Protein AF-A0A937UCV2-F1 (afdb_monomer_lite)

Sequence (116 aa):
MPAWNQKLQKYVRDGKLVVLGIAQEQHPQRNRLFTQWHRIDWPVLHDPINLMQVTGVPVEVAIDEEGIVRSTRVKAETLERDFINKTFSLYYVCEDAGGTCMFLRQDIPVTVTVDK

Foldseek 3Di:
DLVVQVLCVVCVVVVLDADEAEDQAQDVVVVVVVCVVSVPPHHYHYDNPPPVVDPDDDWDFDAAPVRDTPDRDDDSVCCCVRPSQWHWDWDWDAPDPPGDIDTDTDGDRDHDDDDD

Radius of gyration: 18.27 Å; chains: 1; bounding box: 54×31×44 Å

Secondary structure (DSSP, 8-state):
-HHHHHHHHHHHHTTS----EEEE-S-HHHHHHHHHHTT--S-EEEESS-TT--SSS----EE-TTS-EEESS--TTTHIIIIIT-EEEEEEEESSTTSPEEEEEEEE--------

Structure (mmCIF, N/CA/C/O backbone):
data_AF-A0A937UCV2-F1
#
_entry.id   AF-A0A937UCV2-F1
#
loop_
_atom_site.group_PDB
_atom_site.id
_atom_site.type_symbol
_atom_site.label_atom_id
_atom_site.label_alt_id
_atom_site.label_comp_id
_atom_site.label_asym_id
_atom_site.label_entity_id
_atom_site.label_seq_id
_atom_site.pdbx_PDB_ins_code
_atom_site.Cartn_x
_atom_site.Cartn_y
_atom_site.Cartn_z
_atom_site.occupancy
_atom_site.B_iso_or_equiv
_atom_site.auth_seq_id
_atom_site.auth_comp_id
_atom_site.auth_asym_id
_atom_site.auth_atom_id
_atom_site.pdbx_PDB_model_num
ATOM 1 N N . MET A 1 1 ? 7.621 -0.248 -5.689 1.00 71.81 1 MET A N 1
ATOM 2 C CA . MET A 1 1 ? 7.769 0.218 -4.290 1.00 71.81 1 MET A CA 1
ATOM 3 C C . MET A 1 1 ? 8.640 -0.736 -3.467 1.00 71.81 1 MET A C 1
ATOM 5 O O . MET A 1 1 ? 8.122 -1.455 -2.619 1.00 71.81 1 MET A O 1
ATOM 9 N N . PRO A 1 2 ? 9.964 -0.775 -3.689 1.00 75.88 2 PRO A N 1
ATOM 10 C CA . PRO A 1 2 ? 10.835 -1.747 -3.019 1.00 75.88 2 PRO A CA 1
ATOM 11 C C . PRO A 1 2 ? 10.888 -1.552 -1.498 1.00 75.88 2 PRO A C 1
ATOM 13 O O . PRO A 1 2 ? 10.874 -2.524 -0.749 1.00 75.88 2 PRO A O 1
ATOM 16 N N . ALA A 1 3 ? 10.864 -0.291 -1.050 1.00 84.31 3 ALA A N 1
ATOM 17 C CA . ALA A 1 3 ? 10.862 0.069 0.367 1.00 84.31 3 ALA A CA 1
ATOM 18 C C . ALA A 1 3 ? 9.636 -0.478 1.119 1.00 84.31 3 ALA A C 1
ATOM 20 O O . ALA A 1 3 ? 9.754 -0.900 2.266 1.00 84.31 3 ALA A O 1
ATOM 21 N N . TRP A 1 4 ? 8.470 -0.513 0.466 1.00 88.75 4 TRP A N 1
ATOM 22 C CA . TRP A 1 4 ? 7.264 -1.106 1.039 1.00 88.75 4 TRP A CA 1
ATOM 23 C C . TRP A 1 4 ? 7.282 -2.634 0.974 1.00 88.75 4 TRP A C 1
ATOM 25 O O . TRP A 1 4 ? 6.799 -3.261 1.911 1.00 88.75 4 TRP A O 1
ATOM 35 N N . ASN A 1 5 ? 7.895 -3.236 -0.060 1.00 89.00 5 ASN A N 1
ATOM 36 C CA . ASN A 1 5 ? 7.965 -4.697 -0.204 1.00 89.00 5 ASN A CA 1
ATOM 37 C C . ASN A 1 5 ? 8.477 -5.381 1.067 1.00 89.00 5 ASN A C 1
ATOM 39 O O . ASN A 1 5 ? 7.801 -6.211 1.666 1.00 89.00 5 ASN A O 1
ATOM 43 N N . GLN A 1 6 ? 9.633 -4.930 1.543 1.00 88.12 6 GLN A N 1
ATOM 44 C CA . GLN A 1 6 ? 10.267 -5.498 2.730 1.00 88.12 6 GLN A CA 1
ATOM 45 C C . GLN A 1 6 ? 9.476 -5.217 4.015 1.00 88.12 6 GLN A C 1
ATOM 47 O O . GLN A 1 6 ? 9.339 -6.099 4.860 1.00 88.12 6 GLN A O 1
ATOM 52 N N . LYS A 1 7 ? 8.937 -4.000 4.169 1.00 89.81 7 LYS A N 1
ATOM 53 C CA . LYS A 1 7 ? 8.239 -3.586 5.397 1.00 89.81 7 LYS A CA 1
ATOM 54 C C . LYS A 1 7 ? 6.880 -4.275 5.567 1.00 89.81 7 LYS A C 1
ATOM 56 O O . LYS A 1 7 ? 6.485 -4.558 6.695 1.00 89.81 7 LYS A O 1
ATOM 61 N N . LEU A 1 8 ? 6.173 -4.552 4.469 1.00 91.56 8 LEU A N 1
ATOM 62 C CA . LEU A 1 8 ? 4.820 -5.118 4.516 1.00 91.56 8 LEU A CA 1
ATOM 63 C C . LEU A 1 8 ? 4.788 -6.647 4.489 1.00 91.56 8 LEU A C 1
ATOM 65 O O . LEU A 1 8 ? 3.771 -7.230 4.857 1.00 91.56 8 LEU A O 1
ATOM 69 N N . GLN A 1 9 ? 5.888 -7.300 4.100 1.00 89.56 9 GLN A N 1
ATOM 70 C CA . GLN A 1 9 ? 5.928 -8.746 3.877 1.00 89.56 9 GLN A CA 1
ATOM 71 C C . GLN A 1 9 ? 5.440 -9.562 5.084 1.00 89.56 9 GLN A C 1
ATOM 73 O O . GLN A 1 9 ? 4.793 -10.590 4.899 1.00 89.56 9 GLN A O 1
ATOM 78 N N . 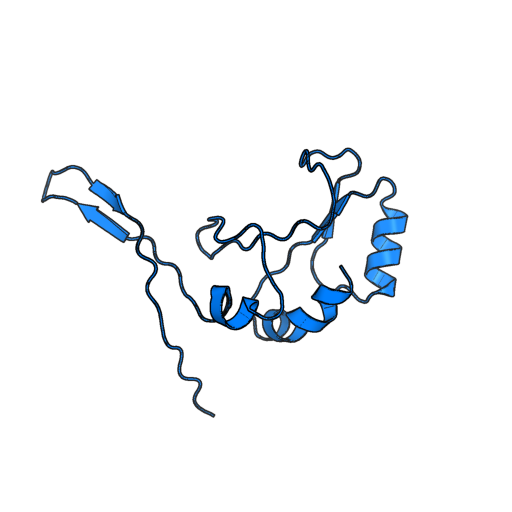LYS A 1 10 ? 5.710 -9.107 6.318 1.00 92.00 10 LYS A N 1
ATOM 79 C CA . LYS A 1 10 ? 5.198 -9.774 7.527 1.00 92.00 10 LYS A CA 1
ATOM 80 C C . LYS A 1 10 ? 3.665 -9.750 7.588 1.00 92.00 10 LYS A C 1
ATOM 82 O O . LYS A 1 10 ? 3.060 -10.805 7.685 1.00 92.00 10 LYS A O 1
ATOM 87 N N . TYR A 1 11 ? 3.033 -8.589 7.406 1.00 93.19 11 TYR A N 1
ATOM 88 C CA . TYR A 1 11 ? 1.576 -8.458 7.525 1.00 93.19 11 TYR A CA 1
ATOM 89 C C . TYR A 1 11 ? 0.827 -9.155 6.390 1.00 93.19 11 TYR A C 1
ATOM 91 O O . TYR A 1 11 ? -0.256 -9.684 6.616 1.00 93.19 11 TYR A O 1
ATOM 99 N N . VAL A 1 12 ? 1.409 -9.172 5.186 1.00 91.94 12 VAL A N 1
ATOM 100 C CA . VAL A 1 12 ? 0.839 -9.897 4.042 1.00 91.94 12 VAL A CA 1
ATOM 101 C C . VAL A 1 12 ? 0.875 -11.404 4.289 1.00 91.94 12 VAL A C 1
ATOM 103 O O . VAL A 1 12 ? -0.133 -12.075 4.090 1.00 91.94 12 VAL A O 1
ATOM 106 N N . ARG A 1 13 ? 2.003 -11.944 4.776 1.00 91.06 13 ARG A N 1
ATOM 107 C CA . ARG A 1 13 ? 2.110 -13.373 5.122 1.00 91.06 13 ARG A CA 1
ATOM 108 C C . ARG A 1 13 ? 1.192 -13.772 6.274 1.00 91.06 13 ARG A C 1
ATOM 110 O O . ARG A 1 13 ? 0.613 -14.849 6.222 1.00 91.06 13 ARG A O 1
ATOM 117 N N . ASP A 1 14 ? 1.033 -12.898 7.264 1.00 93.12 14 ASP A N 1
ATOM 118 C CA . ASP A 1 14 ? 0.157 -13.124 8.419 1.00 93.12 14 ASP A CA 1
ATOM 119 C C . ASP A 1 14 ? -1.339 -12.935 8.084 1.00 93.12 14 ASP A C 1
ATOM 121 O O . ASP A 1 14 ? -2.183 -13.046 8.969 1.00 93.12 14 ASP A O 1
ATOM 125 N N . GLY A 1 15 ? -1.685 -12.595 6.834 1.00 91.44 15 GLY A N 1
ATOM 126 C CA . GLY A 1 15 ? -3.068 -12.362 6.403 1.00 91.44 15 GLY A CA 1
ATOM 127 C C . GLY A 1 15 ? -3.710 -11.085 6.961 1.00 91.44 15 GLY A C 1
ATOM 128 O O . GLY A 1 15 ? -4.913 -10.897 6.823 1.00 91.44 15 GLY A O 1
ATOM 129 N N . LYS A 1 16 ? -2.924 -10.194 7.579 1.00 92.12 16 LYS A N 1
ATOM 130 C CA . LYS A 1 16 ? -3.392 -8.933 8.186 1.00 92.12 16 LYS A CA 1
ATOM 131 C C . LYS A 1 16 ? -3.508 -7.779 7.195 1.00 92.12 16 LYS A C 1
ATOM 133 O O . LYS A 1 16 ? -4.096 -6.753 7.518 1.00 92.12 16 LYS A O 1
ATOM 138 N N . LEU A 1 17 ? -2.880 -7.897 6.027 1.00 93.31 17 LEU A N 1
ATOM 139 C CA . LEU A 1 17 ? -2.848 -6.837 5.027 1.00 93.31 17 LEU A CA 1
ATOM 140 C C . LEU A 1 17 ? -2.909 -7.421 3.620 1.00 93.31 17 LEU A C 1
ATOM 142 O O . LEU A 1 17 ? -2.114 -8.289 3.267 1.00 93.31 17 LEU A O 1
ATOM 146 N N . VAL A 1 18 ? -3.787 -6.863 2.792 1.00 94.19 18 VAL A N 1
ATOM 147 C CA . VAL A 1 18 ? -3.749 -7.046 1.341 1.00 94.19 18 VAL A CA 1
ATOM 148 C C . VAL A 1 18 ? -3.081 -5.822 0.728 1.00 94.19 18 VAL A C 1
ATOM 150 O O . VAL A 1 18 ? -3.407 -4.688 1.071 1.00 94.19 18 VAL A O 1
ATOM 153 N N . VAL A 1 19 ? -2.128 -6.047 -0.176 1.00 94.50 19 VAL A N 1
ATOM 154 C CA . VAL A 1 19 ? -1.426 -4.973 -0.885 1.00 94.50 19 VAL A CA 1
ATOM 155 C C . VAL A 1 19 ? -1.741 -5.078 -2.368 1.00 94.50 19 VAL A C 1
ATOM 157 O O . VAL A 1 19 ? -1.602 -6.143 -2.963 1.00 94.50 19 VAL A O 1
ATOM 160 N N . LEU A 1 20 ? -2.144 -3.960 -2.965 1.00 94.44 20 LEU A N 1
ATOM 161 C CA . LEU A 1 20 ? -2.354 -3.819 -4.399 1.00 94.44 20 LEU A CA 1
ATOM 162 C C . LEU A 1 20 ? -1.451 -2.699 -4.909 1.00 94.44 20 LEU A C 1
ATOM 164 O O . LEU A 1 20 ? -1.549 -1.558 -4.462 1.00 94.44 20 LEU A O 1
ATOM 168 N N . GLY A 1 21 ? -0.555 -3.022 -5.835 1.00 93.44 21 GLY A N 1
ATOM 169 C CA . GLY A 1 21 ? 0.233 -2.013 -6.534 1.00 93.44 21 GLY A CA 1
ATOM 170 C C . GLY A 1 21 ? -0.516 -1.481 -7.752 1.00 93.44 21 GLY A C 1
ATOM 171 O O . GLY A 1 21 ? -1.118 -2.257 -8.485 1.00 93.44 21 GLY A O 1
ATOM 172 N N . ILE A 1 22 ? -0.414 -0.180 -8.019 1.00 94.19 22 ILE A N 1
ATOM 173 C CA . ILE A 1 22 ? -0.744 0.401 -9.326 1.00 94.19 22 ILE A CA 1
ATOM 174 C C . ILE A 1 22 ? 0.530 1.054 -9.854 1.00 94.19 22 ILE A C 1
ATOM 176 O O . ILE A 1 22 ? 1.079 1.963 -9.231 1.00 94.19 22 ILE A O 1
ATOM 180 N N . ALA A 1 23 ? 1.044 0.547 -10.967 1.00 94.00 23 ALA A N 1
ATOM 181 C CA . ALA A 1 23 ? 2.264 1.034 -11.586 1.00 94.00 23 ALA A CA 1
ATOM 182 C C . ALA A 1 23 ? 1.927 2.023 -12.705 1.00 94.00 23 ALA A C 1
ATOM 184 O O . ALA A 1 23 ? 1.361 1.623 -13.720 1.00 94.00 23 ALA A O 1
ATOM 185 N N . GLN A 1 24 ? 2.322 3.285 -12.514 1.00 93.75 24 GLN A N 1
ATOM 186 C CA . GLN A 1 24 ? 2.332 4.319 -13.554 1.00 93.75 24 GLN A CA 1
ATOM 187 C C . GLN A 1 24 ? 3.523 4.074 -14.485 1.00 93.75 24 GLN A C 1
ATOM 189 O O . GLN A 1 24 ? 4.616 4.601 -14.284 1.00 93.75 24 GLN A O 1
ATOM 194 N N . GLU A 1 25 ? 3.336 3.179 -15.447 1.00 92.31 25 GLU A N 1
ATOM 195 C CA . GLU A 1 25 ? 4.391 2.654 -16.306 1.00 92.31 25 GLU A CA 1
ATOM 196 C C . GLU A 1 25 ? 3.840 2.471 -17.719 1.00 92.31 25 GLU A C 1
ATOM 198 O O . GLU A 1 25 ? 2.781 1.890 -17.882 1.00 92.31 25 GLU A O 1
ATOM 203 N N . GLN A 1 26 ? 4.551 2.949 -18.741 1.00 93.62 26 GLN A N 1
ATOM 204 C CA . GLN A 1 26 ? 4.108 2.858 -20.136 1.00 93.62 26 GLN A CA 1
ATOM 205 C C . GLN A 1 26 ? 4.313 1.454 -20.725 1.00 93.62 26 GLN A C 1
ATOM 207 O O . GLN A 1 26 ? 3.572 1.035 -21.615 1.00 93.62 26 GLN A O 1
ATOM 212 N N . HIS A 1 27 ? 5.334 0.729 -20.260 1.00 95.00 27 HIS A N 1
ATOM 213 C CA . HIS A 1 27 ? 5.740 -0.555 -20.823 1.00 95.00 27 HIS A CA 1
ATOM 214 C C . HIS A 1 27 ? 5.467 -1.717 -19.853 1.00 95.00 27 HIS A C 1
ATOM 216 O O . HIS A 1 27 ? 6.183 -1.873 -18.853 1.00 95.00 27 HIS A O 1
ATOM 222 N N . PRO A 1 28 ? 4.532 -2.632 -20.176 1.00 94.81 28 PRO A N 1
ATOM 223 C CA . PRO A 1 28 ? 4.151 -3.711 -19.264 1.00 94.81 28 PRO A CA 1
ATOM 224 C C . PRO A 1 28 ? 5.307 -4.679 -18.978 1.00 94.81 28 PRO A C 1
ATOM 226 O O . PRO A 1 28 ? 5.408 -5.226 -17.879 1.00 94.81 28 PRO A O 1
ATOM 229 N N . GLN A 1 29 ? 6.232 -4.860 -19.927 1.00 96.75 29 GLN A N 1
ATOM 230 C CA . GLN A 1 29 ? 7.426 -5.685 -19.738 1.00 96.75 29 GLN A CA 1
ATOM 231 C C . GLN A 1 29 ? 8.375 -5.077 -18.701 1.00 96.75 29 GLN A C 1
ATOM 233 O O . GLN A 1 29 ? 8.946 -5.814 -17.901 1.00 96.75 29 GLN A O 1
ATOM 238 N N . ARG A 1 30 ? 8.513 -3.744 -18.666 1.00 94.62 30 ARG A N 1
ATOM 239 C CA . ARG A 1 30 ? 9.342 -3.058 -17.668 1.00 94.62 30 ARG A CA 1
ATOM 240 C C . ARG A 1 30 ? 8.739 -3.207 -16.276 1.00 94.62 30 ARG A C 1
ATOM 242 O O . ARG A 1 30 ? 9.467 -3.543 -15.345 1.00 94.62 30 ARG A O 1
ATOM 249 N N . ASN A 1 31 ? 7.416 -3.076 -16.153 1.00 93.50 31 ASN A N 1
ATOM 250 C CA . ASN A 1 31 ? 6.712 -3.334 -14.894 1.00 93.50 31 ASN A CA 1
ATOM 251 C C . ASN A 1 31 ? 6.911 -4.786 -14.412 1.00 93.50 31 ASN A C 1
ATOM 253 O O . ASN A 1 31 ? 7.222 -5.039 -13.246 1.00 93.50 31 ASN A O 1
ATOM 257 N N . ARG A 1 32 ? 6.807 -5.760 -15.325 1.00 94.44 32 ARG A N 1
ATOM 258 C CA . ARG A 1 32 ? 7.048 -7.178 -15.018 1.00 94.44 32 ARG A CA 1
ATOM 259 C C . ARG A 1 32 ? 8.493 -7.456 -14.586 1.00 94.44 32 ARG A C 1
ATOM 261 O O . ARG A 1 32 ? 8.715 -8.163 -13.610 1.00 94.44 32 ARG A O 1
ATOM 268 N N . LEU A 1 33 ? 9.481 -6.903 -15.287 1.00 95.44 33 LEU A N 1
ATOM 269 C CA . LEU A 1 33 ? 10.890 -7.062 -14.911 1.00 95.44 33 LEU A CA 1
ATOM 270 C C . LEU A 1 33 ? 11.187 -6.408 -13.558 1.00 95.44 33 LEU A C 1
ATOM 272 O O . LEU A 1 33 ? 11.898 -6.982 -12.740 1.00 95.44 33 LEU A O 1
ATOM 276 N N . PHE A 1 34 ? 10.605 -5.237 -13.294 1.00 92.94 34 PHE A N 1
ATOM 277 C CA . PHE A 1 34 ? 10.752 -4.538 -12.021 1.00 92.94 34 PHE A CA 1
ATOM 278 C C . PHE A 1 34 ? 10.167 -5.342 -10.851 1.00 92.94 34 PHE A C 1
ATOM 280 O O . PHE A 1 34 ? 10.816 -5.495 -9.815 1.00 92.94 34 PHE A O 1
ATOM 287 N N . THR A 1 35 ? 8.961 -5.893 -11.016 1.00 93.56 35 THR A N 1
ATOM 288 C CA . THR A 1 35 ? 8.325 -6.754 -10.002 1.00 93.56 35 THR A CA 1
ATOM 289 C C . THR A 1 35 ? 9.129 -8.028 -9.754 1.00 93.56 35 THR A C 1
ATOM 291 O O . THR A 1 35 ? 9.366 -8.368 -8.596 1.00 93.56 35 THR A O 1
ATOM 294 N N . GLN A 1 36 ? 9.650 -8.666 -10.808 1.00 94.50 36 GLN A N 1
ATOM 295 C CA . GLN A 1 36 ? 10.539 -9.825 -10.688 1.00 94.50 36 GLN A CA 1
ATOM 296 C C . GLN A 1 36 ? 11.840 -9.485 -9.948 1.00 94.50 36 GLN A C 1
ATOM 298 O O . GLN A 1 36 ? 12.228 -10.195 -9.021 1.00 94.50 36 GLN A O 1
ATOM 303 N N . TRP A 1 37 ? 12.512 -8.397 -10.334 1.00 94.06 37 TRP A N 1
ATOM 304 C CA . TRP A 1 37 ? 13.783 -7.986 -9.734 1.00 94.06 37 TRP A CA 1
ATOM 305 C C . TRP A 1 37 ? 13.636 -7.699 -8.237 1.00 94.06 37 TRP A C 1
ATOM 307 O O . TRP A 1 37 ? 14.446 -8.156 -7.429 1.00 94.06 37 TRP A O 1
ATOM 317 N N . HIS A 1 38 ? 12.567 -7.004 -7.853 1.00 92.31 38 HIS A N 1
ATOM 318 C CA . HIS A 1 38 ? 12.303 -6.663 -6.458 1.00 92.31 38 HIS A CA 1
ATOM 319 C C . HIS A 1 38 ? 11.555 -7.742 -5.673 1.00 92.31 38 HIS A C 1
ATOM 321 O O . HIS A 1 38 ? 11.277 -7.508 -4.495 1.00 92.31 38 HIS A O 1
ATOM 327 N N . ARG A 1 39 ? 11.265 -8.899 -6.291 1.00 92.12 39 ARG A N 1
ATOM 328 C CA . ARG A 1 39 ? 10.521 -10.017 -5.687 1.00 92.12 39 ARG A CA 1
ATOM 329 C C . ARG A 1 39 ? 9.214 -9.538 -5.050 1.00 92.12 39 ARG A C 1
ATOM 331 O O . ARG A 1 39 ? 8.985 -9.710 -3.856 1.00 92.12 39 ARG A O 1
ATOM 338 N N . ILE A 1 40 ? 8.436 -8.792 -5.829 1.00 91.88 40 ILE A N 1
ATOM 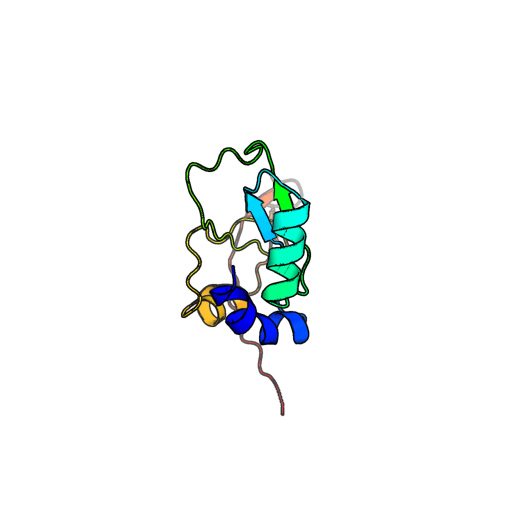339 C CA . ILE A 1 40 ? 7.126 -8.299 -5.412 1.00 91.88 40 ILE A CA 1
ATOM 340 C C . ILE A 1 40 ? 6.116 -9.407 -5.690 1.00 91.88 40 ILE A C 1
ATOM 342 O O . ILE A 1 40 ? 5.852 -9.714 -6.851 1.00 91.88 40 ILE A O 1
ATOM 346 N N . ASP A 1 41 ? 5.564 -9.976 -4.622 1.00 88.25 41 ASP A N 1
ATOM 347 C CA . ASP A 1 41 ? 4.698 -11.160 -4.702 1.00 88.25 41 ASP A CA 1
ATOM 348 C C . ASP A 1 41 ? 3.200 -10.814 -4.730 1.00 88.25 41 ASP A C 1
ATOM 350 O O . ASP A 1 41 ? 2.361 -11.670 -5.003 1.00 88.25 41 ASP A O 1
ATOM 354 N N . TRP A 1 42 ? 2.842 -9.559 -4.454 1.00 91.19 42 TRP A N 1
ATOM 355 C CA . TRP A 1 42 ? 1.456 -9.100 -4.491 1.00 91.19 42 TRP A CA 1
ATOM 356 C C . TRP A 1 42 ? 1.036 -8.572 -5.872 1.00 91.19 42 TRP A C 1
ATOM 358 O O . TRP A 1 42 ? 1.891 -8.160 -6.663 1.00 91.19 42 TRP A O 1
ATOM 368 N N . PRO A 1 43 ? -0.280 -8.532 -6.171 1.00 92.81 43 PRO A N 1
ATOM 369 C CA . PRO A 1 43 ? -0.781 -8.061 -7.457 1.00 92.81 43 PRO A CA 1
ATOM 370 C C . PRO A 1 43 ? -0.353 -6.622 -7.773 1.00 92.81 43 PRO A C 1
ATOM 372 O O . PRO A 1 43 ? -0.400 -5.732 -6.918 1.00 92.81 43 PRO A O 1
ATOM 375 N N . VAL A 1 44 ? 0.027 -6.387 -9.032 1.00 93.88 44 VAL A N 1
ATOM 376 C CA . VAL A 1 44 ? 0.344 -5.055 -9.562 1.00 93.88 44 VAL A CA 1
ATOM 377 C C . VAL A 1 44 ? -0.469 -4.807 -10.827 1.00 93.88 44 VAL A C 1
ATOM 379 O O . VAL A 1 44 ? -0.279 -5.479 -11.840 1.00 93.88 44 VAL A O 1
ATOM 382 N N . LEU A 1 45 ? -1.352 -3.815 -10.774 1.00 94.25 45 LEU A N 1
ATOM 383 C CA . LEU A 1 45 ? -2.083 -3.303 -11.926 1.00 94.25 45 LEU A CA 1
ATOM 384 C C . LEU A 1 45 ? -1.191 -2.340 -12.710 1.00 94.25 45 LEU A C 1
ATOM 386 O O . LEU A 1 45 ? -0.449 -1.545 -12.136 1.00 94.25 45 LEU A O 1
ATOM 390 N N . HIS A 1 46 ? -1.253 -2.426 -14.032 1.00 94.69 46 HIS A N 1
ATOM 391 C CA . HIS A 1 46 ? -0.490 -1.579 -14.942 1.00 94.69 46 HIS A CA 1
ATOM 392 C C . HIS A 1 46 ? -1.377 -0.435 -15.439 1.00 94.69 46 HIS A C 1
ATOM 394 O O . HIS A 1 46 ? -2.388 -0.697 -16.087 1.00 94.69 46 HIS A O 1
ATOM 400 N N . ASP A 1 47 ? -0.990 0.807 -15.150 1.00 94.88 47 ASP A N 1
ATOM 401 C CA . ASP A 1 47 ? -1.662 2.021 -15.620 1.00 94.88 47 ASP A CA 1
ATOM 402 C C . ASP A 1 47 ? -0.737 2.796 -16.583 1.00 94.88 47 ASP A C 1
ATOM 404 O O . ASP A 1 47 ? 0.096 3.588 -16.138 1.00 94.88 47 ASP A O 1
ATOM 408 N N . PRO A 1 48 ? -0.837 2.554 -17.904 1.00 94.69 48 PRO A N 1
ATOM 409 C CA . PRO A 1 48 ? 0.061 3.156 -18.890 1.00 94.69 48 PRO A CA 1
ATOM 410 C C . PRO A 1 48 ? -0.295 4.578 -19.311 1.00 94.69 48 PRO A C 1
ATOM 412 O O . PRO A 1 48 ? 0.532 5.250 -19.927 1.00 94.69 48 PRO A O 1
ATOM 415 N N . ILE A 1 49 ? -1.516 5.026 -19.025 1.00 94.75 49 ILE A N 1
ATOM 416 C CA . ILE A 1 49 ? -2.062 6.294 -19.530 1.00 94.75 49 ILE A CA 1
ATOM 417 C C . ILE A 1 49 ? -2.491 7.241 -18.408 1.00 94.75 49 ILE A C 1
ATOM 419 O O . ILE A 1 49 ? -3.129 8.253 -18.686 1.00 94.75 49 ILE A O 1
ATOM 423 N N . ASN A 1 50 ? -2.138 6.931 -17.159 1.00 93.00 50 ASN A N 1
ATOM 424 C CA . ASN A 1 50 ? -2.547 7.678 -15.975 1.00 93.00 50 ASN A CA 1
ATOM 425 C C . ASN A 1 50 ? -4.075 7.796 -15.849 1.00 93.00 50 ASN A C 1
ATOM 427 O O . ASN A 1 50 ? -4.616 8.883 -15.633 1.00 93.00 50 ASN A O 1
ATOM 431 N N . LEU A 1 51 ? -4.783 6.667 -15.973 1.00 93.75 51 LEU A N 1
ATOM 432 C CA . LEU A 1 51 ? -6.230 6.602 -15.753 1.00 93.75 51 LEU A CA 1
ATOM 433 C C . LEU A 1 51 ? -6.601 7.043 -14.327 1.00 93.75 51 LEU A C 1
ATOM 435 O O . LEU A 1 51 ? -7.669 7.612 -14.116 1.00 93.75 51 LEU A O 1
ATOM 439 N N . MET A 1 52 ? -5.692 6.836 -13.368 1.00 90.38 52 MET A N 1
ATOM 440 C CA . MET A 1 52 ? -5.836 7.293 -11.982 1.00 90.38 52 MET A CA 1
ATOM 441 C C . MET A 1 52 ? -5.703 8.816 -11.804 1.00 90.38 52 MET A C 1
ATOM 443 O O . MET A 1 52 ? -5.969 9.314 -10.712 1.00 90.38 52 MET A O 1
ATOM 447 N N . GLN A 1 53 ? -5.282 9.550 -12.841 1.00 93.75 53 GLN A N 1
ATOM 448 C CA . GLN A 1 53 ? -5.101 11.008 -12.838 1.00 93.75 53 GLN A CA 1
ATOM 449 C C . GLN A 1 53 ? -4.211 11.525 -11.694 1.00 93.75 53 GLN A C 1
ATOM 451 O O . GLN A 1 53 ? -4.410 12.622 -11.169 1.00 93.75 53 GLN A O 1
ATOM 456 N N . VAL A 1 54 ? -3.202 10.747 -11.297 1.00 91.19 54 VAL A N 1
ATOM 457 C CA . VAL A 1 54 ? -2.263 11.161 -10.252 1.00 91.19 54 VAL A CA 1
ATOM 458 C C . VAL A 1 54 ? -1.234 12.133 -10.823 1.00 91.19 54 VAL A C 1
ATOM 460 O O . VAL A 1 54 ? -0.749 11.973 -11.943 1.00 91.19 54 VAL A O 1
ATOM 463 N N . THR A 1 55 ? -0.881 13.159 -10.050 1.00 91.62 55 THR A N 1
ATOM 464 C CA . THR A 1 55 ? 0.088 14.192 -10.462 1.00 91.62 55 THR A CA 1
ATOM 465 C C . THR A 1 55 ? 1.536 13.782 -10.202 1.00 91.62 55 THR A C 1
ATOM 467 O O . THR A 1 55 ? 2.461 14.425 -10.691 1.00 91.62 55 THR A O 1
ATOM 470 N N . GLY A 1 56 ? 1.751 12.737 -9.404 1.00 89.06 56 GLY A N 1
ATOM 471 C CA . GLY A 1 56 ? 3.071 12.253 -9.028 1.00 89.06 56 GLY A CA 1
ATOM 472 C C . GLY A 1 56 ? 2.993 10.914 -8.309 1.00 89.06 56 GLY A C 1
ATOM 473 O O . GLY A 1 56 ? 1.934 10.511 -7.834 1.00 89.06 56 GLY A O 1
ATOM 474 N N . VAL A 1 57 ? 4.133 10.230 -8.246 1.00 87.44 57 VAL A N 1
ATOM 475 C CA . VAL A 1 57 ? 4.309 8.958 -7.539 1.00 87.44 57 VAL A CA 1
ATOM 476 C C . VAL A 1 57 ? 5.515 9.060 -6.595 1.00 87.44 57 VAL A C 1
ATOM 478 O O . VAL A 1 57 ? 6.457 9.793 -6.904 1.00 87.44 57 VAL A O 1
ATOM 481 N N . PRO A 1 58 ? 5.540 8.316 -5.477 1.00 89.12 58 PRO A N 1
ATOM 482 C CA . PRO A 1 58 ? 4.510 7.381 -5.022 1.00 89.12 58 PRO A CA 1
ATOM 483 C C . PRO A 1 58 ? 3.256 8.021 -4.404 1.00 89.12 58 PRO A C 1
ATOM 485 O O . PRO A 1 58 ? 3.315 9.124 -3.874 1.00 89.12 58 PRO A O 1
ATOM 488 N N . VAL A 1 59 ? 2.140 7.281 -4.451 1.00 91.25 59 VAL A N 1
ATOM 489 C CA . VAL A 1 59 ? 0.909 7.561 -3.693 1.00 91.25 59 VAL A CA 1
ATOM 490 C C . VAL A 1 59 ? 0.551 6.319 -2.887 1.00 91.25 59 VAL A C 1
ATOM 492 O O . VAL A 1 59 ? 0.403 5.235 -3.452 1.00 91.25 59 VAL A O 1
ATOM 495 N N . GLU A 1 60 ? 0.401 6.475 -1.576 1.00 92.38 60 GLU A N 1
ATOM 496 C CA . GLU A 1 60 ? -0.000 5.404 -0.669 1.00 92.38 60 GLU A CA 1
ATOM 497 C C . GLU A 1 60 ? -1.371 5.677 -0.060 1.00 92.38 60 GLU A C 1
ATOM 499 O O . GLU A 1 6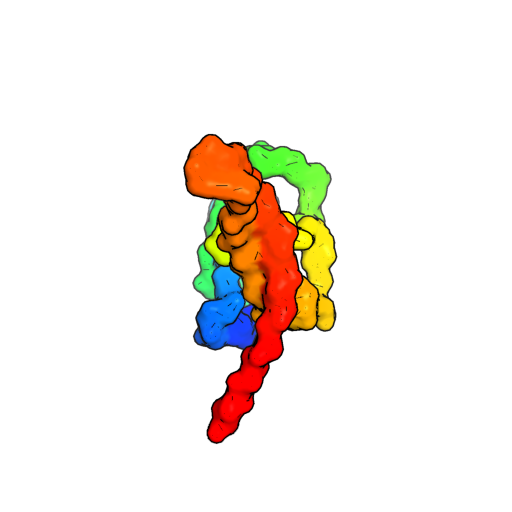0 ? -1.602 6.713 0.567 1.00 92.38 60 GLU A O 1
ATOM 504 N N . VAL A 1 61 ? -2.273 4.708 -0.210 1.00 94.19 61 VAL A N 1
ATOM 505 C CA . VAL A 1 61 ? -3.643 4.784 0.295 1.00 94.19 61 VAL A CA 1
ATOM 506 C C . VAL A 1 61 ? -3.911 3.578 1.187 1.00 94.19 61 VAL A C 1
ATOM 508 O O . VAL A 1 61 ? -3.664 2.444 0.784 1.00 94.19 61 VAL A O 1
ATOM 511 N N . ALA A 1 62 ? -4.408 3.824 2.397 1.00 95.31 62 ALA A N 1
ATOM 512 C CA . ALA A 1 62 ? -4.909 2.789 3.292 1.00 95.31 62 ALA A CA 1
ATOM 513 C C . ALA A 1 62 ? -6.433 2.712 3.159 1.00 95.31 62 ALA A C 1
ATOM 515 O O . ALA A 1 62 ? -7.115 3.723 3.355 1.00 95.31 62 ALA A O 1
ATOM 516 N N . ILE A 1 63 ? -6.942 1.530 2.821 1.00 94.81 63 ILE A N 1
ATOM 517 C CA . ILE A 1 63 ? -8.364 1.241 2.615 1.00 94.81 63 ILE A CA 1
ATOM 518 C C . ILE A 1 63 ? -8.743 0.125 3.576 1.00 94.81 63 ILE A C 1
ATOM 520 O O . ILE A 1 63 ? -8.055 -0.893 3.601 1.00 94.81 63 ILE A O 1
ATOM 524 N N . ASP A 1 64 ? -9.783 0.338 4.372 1.00 92.75 64 ASP A N 1
ATOM 525 C CA . ASP A 1 64 ? -10.243 -0.641 5.354 1.00 92.75 64 ASP A CA 1
ATOM 526 C C . ASP A 1 64 ? -11.099 -1.766 4.743 1.00 92.75 64 ASP A C 1
ATOM 528 O O . ASP A 1 64 ? -11.330 -1.824 3.533 1.00 92.75 64 ASP A O 1
ATOM 532 N N . GLU A 1 65 ? -11.563 -2.670 5.602 1.00 89.12 65 GLU A N 1
ATOM 533 C CA . GLU A 1 65 ? -12.411 -3.817 5.274 1.00 89.12 65 GLU A CA 1
ATOM 534 C C . GLU A 1 65 ? -13.752 -3.444 4.616 1.00 89.12 65 GLU A C 1
ATOM 536 O O . GLU A 1 65 ? -14.299 -4.242 3.858 1.00 89.12 65 GLU A O 1
ATOM 541 N N . GLU A 1 66 ? -14.233 -2.217 4.823 1.00 88.81 66 GLU A N 1
ATOM 542 C CA . GLU A 1 66 ? -15.475 -1.688 4.247 1.00 88.81 66 GLU A CA 1
ATOM 543 C C . GLU A 1 66 ? -15.232 -0.900 2.943 1.00 88.81 66 GLU A C 1
ATOM 545 O O . GLU A 1 66 ? -16.141 -0.275 2.392 1.00 88.81 66 GLU A O 1
ATOM 550 N N . GLY A 1 67 ? -13.995 -0.896 2.431 1.00 89.25 67 GLY A N 1
ATOM 551 C CA . GLY A 1 67 ? -13.631 -0.196 1.199 1.00 89.25 67 GLY A CA 1
ATOM 552 C C . GLY A 1 67 ? -13.468 1.319 1.359 1.00 89.25 67 GLY A C 1
ATOM 553 O O . GLY A 1 67 ? -13.442 2.047 0.363 1.00 89.25 67 GLY A O 1
ATOM 554 N N . ILE A 1 68 ? -13.339 1.827 2.587 1.00 90.62 68 ILE A N 1
ATOM 555 C CA . ILE A 1 68 ? -13.236 3.256 2.881 1.00 90.62 68 ILE A CA 1
ATOM 556 C C . ILE A 1 68 ? -11.772 3.681 2.996 1.00 90.62 68 ILE A C 1
ATOM 558 O O . ILE A 1 68 ? -10.974 3.104 3.734 1.00 90.62 68 ILE A O 1
ATOM 562 N N . VAL A 1 69 ? -11.425 4.786 2.332 1.00 93.12 69 VAL A N 1
ATOM 563 C CA . VAL A 1 69 ? -10.106 5.415 2.466 1.00 93.12 69 VAL A CA 1
ATOM 564 C C . VAL A 1 69 ? -9.923 5.966 3.885 1.00 93.12 69 VAL A C 1
ATOM 566 O O . VAL A 1 69 ? -10.609 6.899 4.306 1.00 93.12 69 VAL A O 1
ATOM 569 N N . ARG A 1 70 ? -8.962 5.406 4.626 1.00 92.31 70 ARG A N 1
ATOM 570 C CA . ARG A 1 70 ? -8.590 5.835 5.984 1.00 92.31 70 ARG A CA 1
ATOM 571 C C . ARG A 1 70 ? -7.427 6.816 6.003 1.00 92.31 70 ARG A C 1
ATOM 573 O O . ARG A 1 70 ? -7.360 7.667 6.886 1.00 92.31 70 ARG A O 1
ATOM 580 N N . SER A 1 71 ? -6.513 6.720 5.041 1.00 93.44 71 SER A N 1
ATOM 581 C CA . SER A 1 71 ? -5.386 7.646 4.912 1.00 93.44 71 SER A CA 1
ATOM 582 C C . SER A 1 71 ? -4.855 7.673 3.484 1.00 93.44 71 SER A C 1
ATOM 584 O O . SER A 1 71 ? -4.796 6.638 2.830 1.00 93.44 71 SER A O 1
ATOM 586 N N . THR A 1 72 ? -4.424 8.849 3.026 1.00 91.62 72 THR A N 1
ATOM 587 C CA . THR A 1 72 ? -3.718 9.073 1.747 1.00 91.62 72 THR A CA 1
ATOM 588 C C . THR A 1 72 ? -2.253 9.478 1.948 1.00 91.62 72 THR A C 1
ATOM 590 O O . THR A 1 72 ? -1.577 9.909 1.017 1.00 91.62 72 THR A O 1
ATOM 593 N N . ARG A 1 73 ? -1.762 9.410 3.193 1.00 87.81 73 ARG A N 1
ATOM 594 C CA . ARG A 1 73 ? -0.390 9.766 3.592 1.00 87.81 73 ARG A CA 1
ATOM 595 C C . ARG A 1 73 ? 0.148 8.731 4.569 1.00 87.81 73 ARG A C 1
ATOM 597 O O . ARG A 1 73 ? 0.481 9.038 5.716 1.00 87.81 73 ARG A O 1
ATOM 604 N N . VAL A 1 74 ? 0.145 7.479 4.132 1.00 92.06 74 VAL A N 1
ATOM 605 C CA . VAL A 1 74 ? 0.554 6.347 4.961 1.00 92.06 74 VAL A CA 1
ATOM 606 C C . VAL A 1 74 ? 2.061 6.410 5.200 1.00 92.06 74 VAL A C 1
ATOM 608 O O . VAL A 1 74 ? 2.846 6.525 4.264 1.00 92.06 74 VAL A O 1
ATOM 611 N N . LYS A 1 75 ? 2.476 6.316 6.465 1.00 90.44 75 LYS A N 1
ATOM 612 C CA . LYS A 1 75 ? 3.889 6.223 6.846 1.00 90.44 75 LYS A CA 1
ATOM 613 C C . LYS A 1 75 ? 4.178 4.815 7.312 1.00 90.44 75 LYS A C 1
ATOM 615 O O . LYS A 1 75 ? 3.454 4.281 8.149 1.00 90.44 75 LYS A O 1
ATOM 620 N N . ALA A 1 76 ? 5.243 4.217 6.801 1.00 87.69 76 ALA A N 1
ATOM 621 C CA . ALA A 1 76 ? 5.557 2.837 7.136 1.00 87.69 76 ALA A CA 1
ATOM 622 C C . ALA A 1 76 ? 5.899 2.663 8.628 1.00 87.69 76 ALA A C 1
ATOM 624 O O . ALA A 1 76 ? 5.657 1.606 9.196 1.00 87.69 76 ALA A O 1
ATOM 625 N N . GLU A 1 77 ? 6.417 3.713 9.267 1.00 90.06 77 GLU A N 1
ATOM 626 C CA . GLU A 1 77 ? 6.803 3.731 10.680 1.00 90.06 77 GLU A CA 1
ATOM 627 C C . GLU A 1 77 ? 5.587 3.742 11.613 1.00 90.06 77 GLU A C 1
ATOM 629 O O . GLU A 1 77 ? 5.667 3.239 12.731 1.00 90.06 77 GLU A O 1
ATOM 634 N N . THR A 1 78 ? 4.459 4.310 11.172 1.00 92.00 78 THR A N 1
ATOM 635 C CA . THR A 1 78 ? 3.239 4.415 11.988 1.00 92.00 78 THR A CA 1
ATOM 636 C C . THR A 1 78 ? 2.103 3.519 11.504 1.00 92.00 78 THR A C 1
ATOM 638 O O . THR A 1 78 ? 1.095 3.410 12.198 1.00 92.00 78 THR A O 1
ATOM 641 N N . LEU A 1 79 ? 2.277 2.825 10.373 1.00 91.75 79 LEU A N 1
ATOM 642 C CA . LEU A 1 79 ? 1.278 1.948 9.756 1.00 91.75 79 LEU A CA 1
ATOM 643 C C . LEU A 1 79 ? 0.686 0.938 10.745 1.00 91.75 79 LEU A C 1
ATOM 645 O O . LEU A 1 79 ? -0.528 0.744 10.770 1.00 91.75 79 LEU A O 1
ATOM 649 N N . GLU A 1 80 ? 1.532 0.298 11.555 1.00 91.88 80 GLU A N 1
ATOM 650 C CA . GLU A 1 80 ? 1.083 -0.752 12.473 1.00 91.88 80 GLU A CA 1
ATOM 651 C C . GLU A 1 80 ? 0.065 -0.214 13.486 1.00 91.88 80 GLU A C 1
ATOM 653 O O . GLU A 1 80 ? -1.022 -0.760 13.639 1.00 91.88 80 GLU A O 1
ATOM 658 N N . ARG A 1 81 ? 0.389 0.915 14.121 1.00 90.69 81 ARG A N 1
ATOM 659 C CA . ARG A 1 81 ? -0.475 1.582 15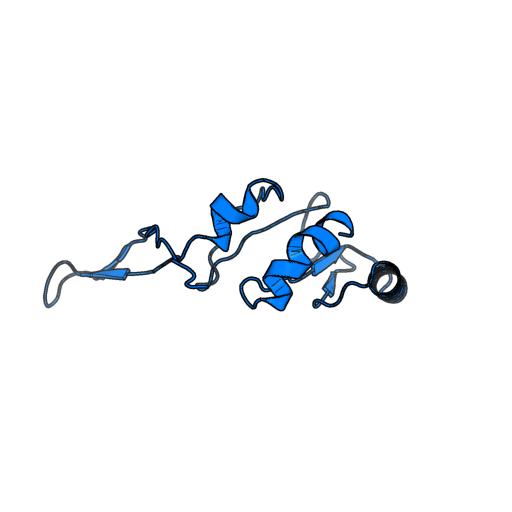.101 1.00 90.69 81 ARG A CA 1
ATOM 660 C C . ARG A 1 81 ? -1.695 2.226 14.446 1.00 90.69 81 ARG A C 1
ATOM 662 O O . ARG A 1 81 ? -2.789 2.196 15.002 1.00 90.69 81 ARG A O 1
ATOM 669 N N . ASP A 1 82 ? -1.493 2.882 13.308 1.00 90.69 82 ASP A N 1
ATOM 670 C CA . ASP A 1 82 ? -2.502 3.767 12.733 1.00 90.69 82 ASP A CA 1
ATOM 671 C C . ASP A 1 82 ? -3.544 3.016 11.902 1.00 90.69 82 ASP A C 1
ATOM 673 O O . ASP A 1 82 ? -4.651 3.539 11.755 1.00 90.69 82 ASP A O 1
ATOM 677 N N . PHE A 1 83 ? -3.202 1.824 11.397 1.00 92.12 83 PHE A N 1
ATOM 678 C CA . PHE A 1 83 ? -4.033 1.055 10.474 1.00 92.12 83 PHE A CA 1
ATOM 679 C C . PHE A 1 83 ? -4.120 -0.440 10.822 1.00 92.12 83 PHE A C 1
ATOM 681 O O . PHE A 1 83 ? -5.220 -0.929 11.026 1.00 92.12 83 PHE A O 1
ATOM 688 N N . ILE A 1 84 ? -2.995 -1.159 10.945 1.00 92.06 84 ILE A N 1
ATOM 689 C CA . ILE A 1 84 ? -3.017 -2.633 11.108 1.00 92.06 84 ILE A CA 1
ATOM 690 C C . ILE A 1 84 ? -3.667 -3.072 12.426 1.00 92.06 84 ILE A C 1
ATOM 692 O O . ILE A 1 84 ? -4.392 -4.059 12.458 1.00 92.06 84 ILE A O 1
ATOM 696 N N . ASN A 1 85 ? -3.407 -2.354 13.519 1.00 90.88 85 ASN A N 1
ATOM 697 C CA . ASN A 1 85 ? -3.934 -2.679 14.847 1.00 90.88 85 ASN A CA 1
ATOM 698 C C . ASN A 1 85 ? -5.303 -2.034 15.117 1.00 90.88 85 ASN A C 1
ATOM 700 O O . ASN A 1 85 ? -5.670 -1.833 16.274 1.00 90.88 85 ASN A O 1
ATOM 704 N N . LYS A 1 86 ? -6.035 -1.651 14.069 1.00 87.81 86 LYS A N 1
ATOM 705 C CA . LYS A 1 86 ? -7.386 -1.103 14.178 1.00 87.81 86 LYS A CA 1
ATOM 706 C C . LYS A 1 86 ? -8.356 -1.976 13.400 1.00 87.81 86 LYS A C 1
ATOM 708 O O . LYS A 1 86 ? -7.993 -2.582 12.401 1.00 87.81 86 LYS A O 1
ATOM 713 N N . THR A 1 87 ? -9.594 -1.982 13.866 1.00 82.81 87 THR A N 1
ATOM 714 C CA . THR A 1 87 ? -10.736 -2.553 13.158 1.00 82.81 87 THR A CA 1
ATOM 715 C C . THR A 1 87 ? -11.738 -1.432 12.968 1.00 82.81 87 THR A C 1
ATOM 717 O O . THR A 1 87 ? -11.902 -0.575 13.842 1.00 82.81 87 THR A O 1
ATOM 720 N N . PHE A 1 88 ? -12.380 -1.406 11.815 1.00 81.88 88 PHE A N 1
ATOM 721 C CA . PHE A 1 88 ? -13.313 -0.371 11.440 1.00 81.88 88 PHE A CA 1
ATOM 722 C C . PHE A 1 88 ? -14.694 -0.992 11.265 1.00 81.88 88 PHE A C 1
ATOM 724 O O . PHE A 1 88 ? -14.887 -1.891 10.461 1.00 81.88 88 PHE A O 1
ATOM 731 N N . SER A 1 89 ? -15.670 -0.512 12.036 1.00 77.12 89 SER A N 1
ATOM 732 C CA . SER A 1 89 ? -17.041 -1.015 11.972 1.00 77.12 89 SER A CA 1
ATOM 733 C C . SER A 1 89 ? -17.991 0.090 11.530 1.00 77.12 89 SER A C 1
ATOM 735 O O . SER A 1 89 ? -17.927 1.226 12.012 1.00 77.12 89 SER A O 1
ATOM 737 N N . LEU A 1 90 ? -18.875 -0.252 10.598 1.00 70.06 90 LEU A N 1
ATOM 738 C CA . LEU A 1 90 ? -20.037 0.553 10.258 1.00 70.06 90 LEU A CA 1
ATOM 739 C C . LEU A 1 90 ? -21.214 0.078 11.106 1.00 70.06 90 LEU A C 1
ATOM 741 O O . LEU A 1 90 ? -21.514 -1.114 11.153 1.00 70.06 90 LEU A O 1
ATOM 745 N N . TYR A 1 91 ? -21.901 1.012 11.761 1.00 67.81 91 TYR A N 1
ATOM 746 C CA . TYR A 1 91 ? -23.103 0.704 12.526 1.00 67.81 91 TYR A CA 1
ATOM 747 C C . TYR A 1 91 ? -24.257 1.608 12.107 1.00 67.81 91 TYR A C 1
ATOM 749 O O . TYR A 1 91 ? -24.089 2.754 11.685 1.00 67.81 91 TYR A O 1
ATOM 757 N N . TYR A 1 92 ? -25.454 1.046 12.210 1.00 69.88 92 TYR A N 1
ATOM 758 C CA . TYR A 1 92 ? -26.695 1.736 11.908 1.00 69.88 92 TYR A CA 1
ATOM 759 C C . TYR A 1 92 ? -27.233 2.345 13.194 1.00 69.88 92 TYR A C 1
ATOM 761 O O . TYR A 1 92 ? -27.394 1.642 14.193 1.00 69.88 92 TYR A O 1
ATOM 769 N N . VAL A 1 93 ? -27.537 3.640 13.163 1.00 72.00 93 VAL A N 1
ATOM 770 C CA . VAL A 1 93 ? -28.300 4.288 14.231 1.00 72.00 93 VAL A CA 1
ATOM 771 C C . VAL A 1 93 ? -29.649 4.663 13.658 1.00 72.00 93 VAL A C 1
ATOM 773 O O . VAL A 1 93 ? -29.738 5.493 12.757 1.00 72.00 93 VAL A O 1
ATOM 776 N N . CYS A 1 94 ? -30.690 4.017 14.167 1.00 74.81 94 CYS A N 1
ATOM 777 C CA . CYS A 1 94 ? -32.069 4.348 13.849 1.00 74.81 94 CYS A CA 1
ATOM 778 C C . CYS A 1 94 ? -32.679 5.061 15.054 1.00 74.81 94 CYS A C 1
ATOM 780 O O . CYS A 1 94 ? -32.453 4.644 16.189 1.00 74.81 94 CYS A O 1
ATOM 782 N N . GLU A 1 95 ? -33.421 6.137 14.801 1.00 76.06 95 GLU A N 1
ATOM 783 C CA . GLU A 1 95 ? -34.028 6.942 15.866 1.00 76.06 95 GLU A CA 1
ATOM 784 C C . GLU A 1 95 ? -35.088 6.160 16.661 1.00 76.06 95 GLU A C 1
ATOM 786 O O . GLU A 1 95 ? -35.149 6.322 17.873 1.00 76.06 95 GLU A O 1
ATOM 791 N N . ASP A 1 96 ? -35.887 5.303 16.003 1.00 71.50 96 ASP A N 1
ATOM 792 C CA . ASP A 1 96 ? -36.924 4.466 16.634 1.00 71.50 96 ASP A CA 1
ATOM 793 C C . ASP A 1 96 ? -37.503 3.413 15.656 1.00 71.50 96 ASP A C 1
ATOM 795 O O . ASP A 1 96 ? -37.111 3.362 14.483 1.00 71.50 96 ASP A O 1
ATOM 799 N N . ALA A 1 97 ? -38.465 2.587 16.105 1.00 64.31 97 ALA A N 1
ATOM 800 C CA . ALA A 1 97 ? -39.227 1.644 15.268 1.00 64.31 97 ALA A CA 1
ATOM 801 C C . ALA A 1 97 ? -40.118 2.381 14.237 1.00 64.31 97 ALA A C 1
ATOM 803 O O . ALA A 1 97 ? -41.319 2.550 14.429 1.00 64.31 97 ALA A O 1
ATOM 804 N N . GLY A 1 98 ? -39.500 2.844 13.146 1.00 70.81 98 GLY A N 1
ATOM 805 C CA . GLY A 1 98 ? -40.120 3.651 12.085 1.00 70.81 98 GLY A CA 1
ATOM 806 C C . GLY A 1 98 ? -39.424 4.994 11.810 1.00 70.81 98 GLY A C 1
ATOM 807 O O . GLY A 1 98 ? -39.879 5.732 10.940 1.00 70.81 98 GLY A O 1
ATOM 808 N N . GLY A 1 99 ? -38.348 5.316 12.539 1.00 74.62 99 GLY A N 1
ATOM 809 C CA . GLY A 1 99 ? -37.558 6.538 12.358 1.00 74.62 99 GLY A CA 1
ATOM 810 C C . GLY A 1 99 ? -36.542 6.460 11.213 1.00 74.62 99 GLY A C 1
ATOM 811 O O . GLY A 1 99 ? -36.365 5.419 10.575 1.00 74.62 99 GLY A O 1
ATOM 812 N N . THR A 1 100 ? -35.839 7.567 10.957 1.00 77.25 100 THR A N 1
ATOM 813 C CA . THR A 1 100 ? -34.793 7.599 9.923 1.00 77.25 100 THR A CA 1
ATOM 814 C C . THR A 1 100 ? -33.564 6.846 10.424 1.00 77.25 100 THR A C 1
ATOM 816 O O . THR A 1 100 ? -33.023 7.156 11.484 1.00 77.25 100 THR A O 1
ATOM 819 N N . CYS A 1 101 ? -33.100 5.855 9.663 1.00 74.12 101 CYS A N 1
ATOM 820 C CA . CYS A 1 101 ? -31.812 5.227 9.930 1.00 74.12 101 CYS A CA 1
ATOM 821 C C . CYS A 1 101 ? -30.699 6.051 9.283 1.00 74.12 101 CYS A C 1
ATOM 823 O O . CYS A 1 101 ? -30.715 6.296 8.075 1.00 74.12 101 CYS A O 1
ATOM 825 N N . MET A 1 102 ? -29.723 6.462 10.086 1.00 66.81 102 MET A N 1
ATOM 826 C CA . MET A 1 102 ? -28.516 7.128 9.617 1.00 66.81 102 MET A CA 1
ATOM 827 C C . MET A 1 102 ? -27.330 6.164 9.619 1.00 66.81 102 MET A C 1
ATOM 829 O O . MET A 1 102 ? -27.130 5.383 10.553 1.00 66.81 102 MET A O 1
ATOM 833 N N . PHE A 1 103 ? -26.514 6.261 8.570 1.00 61.28 103 PHE A N 1
ATOM 834 C CA . PHE A 1 103 ? -25.199 5.631 8.516 1.00 61.28 103 PHE A CA 1
ATOM 835 C C . PHE A 1 103 ? -24.230 6.471 9.346 1.00 61.28 103 PHE A C 1
ATOM 837 O O . PHE A 1 103 ? -23.755 7.511 8.885 1.00 61.28 103 PHE A O 1
ATOM 844 N N . LEU A 1 104 ? -23.959 6.045 10.580 1.00 63.75 104 LEU A N 1
ATOM 845 C CA . LEU A 1 104 ? -22.987 6.703 11.447 1.00 63.75 104 LEU A CA 1
ATOM 846 C C . LEU A 1 104 ? -21.717 5.852 11.545 1.00 63.75 104 LEU A C 1
ATOM 848 O O . LEU A 1 104 ? -21.748 4.625 11.573 1.00 63.75 104 LEU A O 1
ATOM 852 N N . ARG A 1 105 ? -20.568 6.530 11.540 1.00 63.34 105 ARG A N 1
ATOM 853 C CA . ARG A 1 105 ? -19.244 5.906 11.594 1.00 63.34 105 ARG A CA 1
ATOM 854 C C . ARG A 1 105 ? -18.651 6.092 12.984 1.00 63.34 105 ARG A C 1
ATOM 856 O O . ARG A 1 105 ? -18.566 7.221 13.460 1.00 63.34 105 ARG A O 1
ATOM 863 N N . GLN A 1 106 ? -18.156 5.010 13.579 1.00 65.19 106 GLN A N 1
ATOM 864 C CA . GLN A 1 106 ? -17.401 5.051 14.828 1.00 65.19 106 GLN A CA 1
ATOM 865 C C . GLN A 1 106 ? -16.184 4.153 14.672 1.00 65.19 106 GLN A C 1
ATOM 867 O O . GLN A 1 106 ? -16.293 2.954 14.437 1.00 65.19 106 GLN A O 1
ATOM 872 N N . ASP A 1 107 ? -15.008 4.757 14.787 1.00 61.44 107 ASP A N 1
ATOM 873 C CA . ASP A 1 107 ? -13.757 4.016 14.803 1.00 61.44 107 ASP A CA 1
ATOM 874 C C . ASP A 1 107 ? -13.634 3.364 16.194 1.00 61.44 107 ASP A C 1
ATOM 876 O O . ASP A 1 107 ? -13.436 4.058 17.194 1.00 61.44 107 ASP A O 1
ATOM 880 N N . ILE A 1 108 ? -13.811 2.042 16.279 1.00 63.25 108 ILE A N 1
ATOM 881 C CA . ILE A 1 108 ? -13.737 1.298 17.543 1.00 63.25 108 ILE A CA 1
ATOM 882 C C . ILE A 1 108 ? -12.301 0.776 17.708 1.00 63.25 108 ILE A C 1
ATOM 884 O O . ILE A 1 108 ? -11.866 -0.069 16.926 1.00 63.25 108 ILE A O 1
ATOM 888 N N . PRO A 1 109 ? -11.528 1.240 18.706 1.00 56.28 109 PRO A N 1
ATOM 889 C CA . PRO A 1 109 ? -10.210 0.680 18.965 1.00 56.28 109 PRO A CA 1
ATOM 890 C C . PRO A 1 109 ? -10.364 -0.722 19.566 1.00 56.28 109 PRO A C 1
ATOM 892 O O . PRO A 1 109 ? -10.778 -0.863 20.715 1.00 56.28 109 PRO A O 1
ATOM 895 N N . VAL A 1 110 ? -10.023 -1.764 18.807 1.00 59.19 110 VAL A N 1
ATOM 896 C CA . VAL A 1 110 ? -9.997 -3.137 19.324 1.00 59.19 110 VAL A CA 1
ATOM 897 C C . VAL A 1 110 ? -8.561 -3.506 19.686 1.00 59.19 110 VAL A C 1
ATOM 899 O O . VAL A 1 110 ? -7.675 -3.537 18.837 1.00 59.19 110 VAL A O 1
ATOM 902 N N . THR A 1 111 ? -8.310 -3.791 20.962 1.00 53.75 111 THR A N 1
ATOM 903 C CA . THR A 1 111 ? -7.036 -4.359 21.417 1.00 53.75 111 THR A CA 1
ATOM 904 C C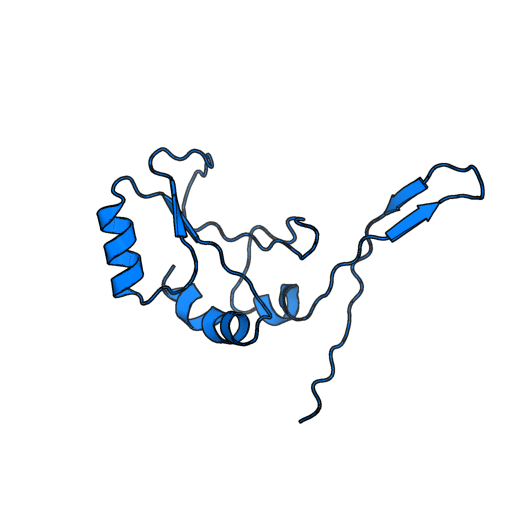 . THR A 1 111 ? -7.033 -5.863 21.171 1.00 53.75 111 THR A C 1
ATOM 906 O O . THR A 1 111 ? -7.713 -6.601 21.881 1.00 53.75 111 THR A O 1
ATOM 909 N N . VAL A 1 112 ? -6.268 -6.326 20.182 1.00 56.59 112 VAL A N 1
ATOM 910 C CA . VAL A 1 112 ? -6.071 -7.761 19.938 1.00 56.59 112 VAL A CA 1
ATOM 911 C C . VAL A 1 112 ? -4.940 -8.266 20.836 1.00 56.59 112 VAL A C 1
ATOM 913 O O . VAL A 1 112 ? -3.781 -7.894 20.650 1.00 56.59 112 VAL A O 1
ATOM 916 N N . THR A 1 113 ? -5.261 -9.112 21.813 1.00 46.53 113 THR A N 1
ATOM 917 C CA . THR A 1 113 ? -4.270 -9.868 22.591 1.00 46.53 113 THR A CA 1
ATOM 918 C C . THR A 1 113 ? -3.893 -11.131 21.822 1.00 46.53 113 THR A C 1
ATOM 920 O O . THR A 1 113 ? -4.754 -11.954 21.524 1.00 46.53 113 THR A O 1
ATOM 923 N N . VAL A 1 114 ? -2.614 -11.277 21.467 1.00 54.84 114 VAL A N 1
ATOM 924 C CA . VAL A 1 114 ? -2.089 -12.509 20.859 1.00 54.84 114 VAL A CA 1
ATOM 925 C C . VAL A 1 114 ? -1.508 -13.365 21.979 1.00 54.84 114 VAL A C 1
ATOM 927 O O . VAL A 1 114 ? -0.447 -13.031 22.509 1.00 54.84 114 VAL A O 1
ATOM 930 N N . ASP A 1 115 ? -2.204 -14.437 22.351 1.00 42.66 115 ASP A N 1
ATOM 931 C CA . ASP A 1 115 ? -1.654 -15.453 23.250 1.00 42.66 115 ASP A CA 1
ATOM 932 C C . ASP A 1 115 ? -0.556 -16.245 22.519 1.00 42.66 115 ASP A C 1
ATOM 934 O 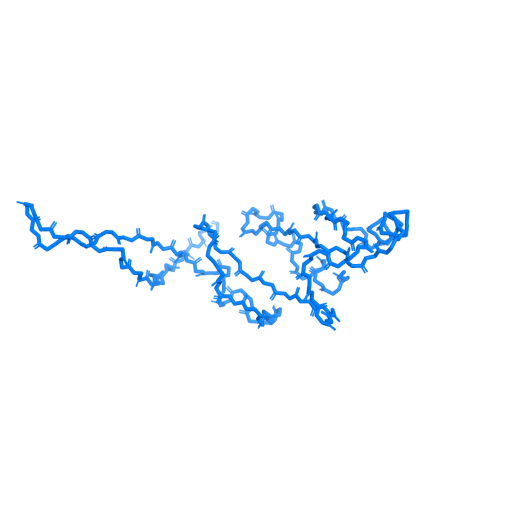O . ASP A 1 115 ? -0.691 -16.565 21.334 1.00 42.66 115 ASP A O 1
ATOM 938 N N . LYS A 1 116 ? 0.570 -16.467 23.209 1.00 43.38 116 LYS A N 1
ATOM 939 C CA . LYS A 1 116 ? 1.753 -17.175 22.691 1.00 43.38 116 LYS A CA 1
ATOM 940 C C . LYS A 1 116 ? 1.567 -18.684 22.672 1.00 43.38 116 LYS A C 1
ATOM 942 O O . LYS A 1 116 ? 1.010 -19.206 23.661 1.00 43.38 116 LYS A O 1
#

pLDDT: mean 84.88, std 13.01, range [42.66, 96.75]